Protein 2FJ8 (pdb70)

Foldseek 3Di:
DQLDQAALAWDWDPDVFIWTDGQFFDPDRDPSAPDKADDPPDRRRIDRGDIDTGDNHHHQDFAQAAQAWDWDDDVQTKIAHADWAQDTHPNQPDKAADPVPRNTIGRGDIDGGHHHHHPD

InterPro domains:
  IPR000877 Proteinase inhibitor I12, Bowman-Birk [PF00228] (9-32)
  IPR000877 Proteinase inhibitor I12, Bowman-Birk [PF00228] (67-90)
  IPR000877 Proteinase inhibitor I12, Bowman-Birk [PF00228] (94-115)
  IPR000877 Proteinase inhibitor I12, Bowman-Birk [PS00281] (83-97)
  IPR000877 Proteinase inhibitor I12, Bowman-Birk [SM00269] (9-62)
  IPR000877 Proteinase inhibitor I12, Bowman-Birk [SM00269] (67-121)
  IPR000877 Proteinase inhibitor I12, Bowman-Birk [cd00023] (9-62)
  IPR000877 Proteinase inhibitor I12, Bowman-Birk [cd00023] (67-121)
  IPR035995 Bowman-Birk type proteinase inhibitor [G3DSA:2.10.69.10] (1-62)
  IPR035995 Bowman-Birk type proteinase inhibitor [G3DSA:2.10.69.10] (63-124)
  IPR035995 Bowman-Birk type proteinase inhibitor [SSF57247] (6-65)
  IPR035995 Bowman-Birk type proteinase inhibitor [SSF57247] (63-123)

Organism: Hordeum vulgare (NCBI:txid4513)

CATH classification: 2.10.69.10 (+1 more: 2.10.69.10)

Sequence (120 aa):
KRPWKCCDEAVCTRSIPPICTCMDEVFECPKTCKSCGPSMGDPSRRICQDQYVGDPGPICRPWECCDKAICTRSNPPTCRCVDEVKKCAPTCKTCLPSRSRPSRRVCIDSYFGPVPPRCT

Nearest PDB structures (foldseek):
  2fj8-assembly1_A  TM=1.008E+00  e=1.662E-23  Hordeum vulgare
  1tx6-assembly2_J  TM=9.399E-01  e=2.376E-17  Hordeum vulgare
  1tx6-assembly1_I  TM=9.116E-01  e=3.080E-16  Hordeum vulgare
  1mvz-assembly1_A  TM=6.602E-01  e=1.280E-03  Medicago scutellata
  6lh6-assembly1_A  TM=7.259E-01  e=8.623E-03  Cicer arietinum

Structure (mmCIF, N/CA/C/O backbone):
data_2FJ8
#
_entry.id   2FJ8
#
_cell.length_a   62.342
_cell.length_b   62.342
_cell.length_c   95.257
_cell.angle_alpha   90.00
_cell.angle_beta   90.00
_cell.angle_gamma   90.00
#
_symmetry.space_group_name_H-M   'P 41 21 2'
#
loop_
_entity.id
_entity.type
_entity.pdbx_description
1 polymer 'Bowman-Birk type trypsin inhibitor'
2 water water
#
loop_
_atom_site.group_PDB
_atom_site.id
_atom_site.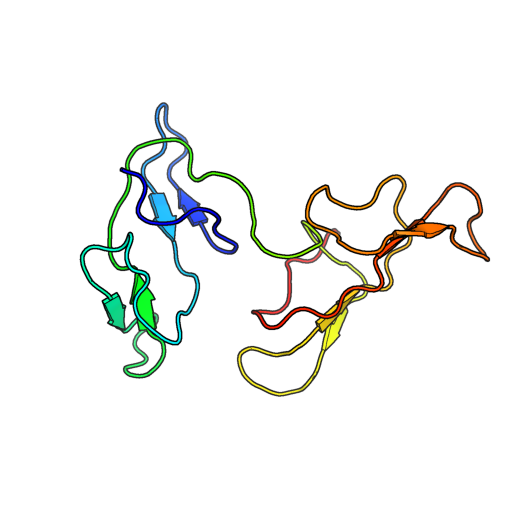type_symbol
_atom_site.label_atom_id
_atom_site.label_alt_id
_atom_site.label_comp_id
_atom_site.label_asym_id
_atom_site.label_entity_id
_atom_site.label_seq_id
_atom_site.pdbx_PDB_ins_code
_atom_site.Cartn_x
_atom_site.Cartn_y
_atom_site.Cartn_z
_atom_site.occupancy
_atom_si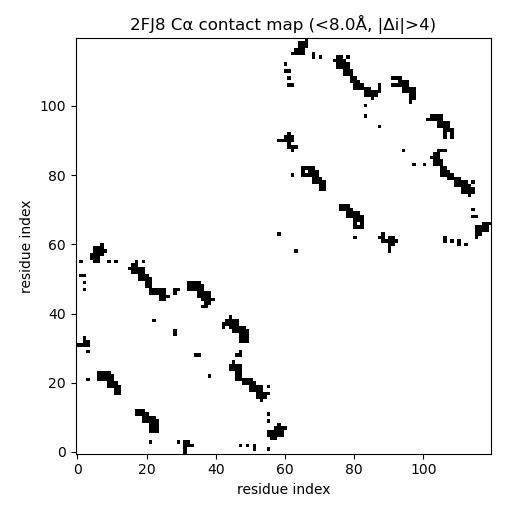te.B_iso_or_equiv
_atom_site.auth_seq_id
_atom_site.auth_comp_id
_atom_site.auth_asym_id
_atom_site.auth_atom_id
_atom_site.pdbx_PDB_model_num
ATOM 1 N N . LYS A 1 4 ? 3.592 -16.299 61.837 1.00 28.00 4 LYS A N 1
ATOM 2 C CA . LYS A 1 4 ? 4.019 -16.612 60.443 1.00 26.84 4 LYS A CA 1
ATOM 3 C C . LYS A 1 4 ? 5.367 -15.936 60.161 1.00 25.00 4 LYS A C 1
ATOM 4 O O . LYS A 1 4 ? 6.183 -15.791 61.079 1.00 25.97 4 LYS A O 1
ATOM 10 N N . ARG A 1 5 ? 5.606 -15.516 58.916 1.00 22.13 5 ARG A N 1
ATOM 11 C CA . ARG A 1 5 ? 6.859 -14.826 58.595 1.00 19.52 5 ARG A CA 1
ATOM 12 C C . ARG A 1 5 ? 6.863 -13.451 59.264 1.00 18.71 5 ARG A C 1
ATOM 13 O O . ARG A 1 5 ? 5.850 -12.764 59.263 1.00 19.52 5 ARG A O 1
ATOM 21 N N . PRO A 1 6 ? 7.988 -13.065 59.884 1.00 17.82 6 PRO A N 1
ATOM 22 C CA . PRO A 1 6 ? 7.998 -11.824 60.663 1.00 17.68 6 PRO A CA 1
ATOM 23 C C . PRO A 1 6 ? 8.007 -10.536 59.859 1.00 17.16 6 PRO A C 1
ATOM 24 O O . PRO A 1 6 ? 7.913 -9.470 60.452 1.00 18.13 6 PRO A O 1
ATOM 28 N N . TRP A 1 7 ? 8.128 -10.653 58.540 1.00 16.71 7 TRP A N 1
ATOM 29 C CA . TRP A 1 7 ? 8.112 -9.517 57.619 1.00 17.03 7 TRP A CA 1
ATOM 30 C C . TRP A 1 7 ? 7.349 -9.934 56.373 1.00 17.10 7 TRP A C 1
ATOM 31 O O . TRP A 1 7 ? 7.269 -11.117 56.042 1.00 17.93 7 TRP A O 1
ATOM 42 N N . LYS A 1 8 ? 6.799 -8.947 55.668 1.00 17.82 8 LYS A N 1
ATOM 43 C CA . LYS A 1 8 ? 6.147 -9.190 54.376 1.00 18.56 8 LYS A CA 1
ATOM 44 C C . LYS A 1 8 ? 7.145 -9.079 53.231 1.00 17.68 8 LYS A C 1
ATOM 45 O O . LYS A 1 8 ? 6.972 -9.683 52.182 1.00 18.90 8 LYS A O 1
ATOM 51 N N . CYS A 1 9 ? 8.193 -8.291 53.442 1.00 17.35 9 CYS A N 1
ATOM 52 C CA . CYS A 1 9 ? 9.236 -8.092 52.445 1.00 16.89 9 CYS A CA 1
ATOM 53 C C . CYS A 1 9 ? 10.508 -7.749 53.194 1.00 16.19 9 CYS A C 1
ATOM 54 O O . CYS A 1 9 ? 10.447 -7.326 54.345 1.00 16.69 9 CYS A O 1
ATOM 57 N N . CYS A 1 10 ? 11.652 -7.970 52.559 1.00 15.76 10 CYS A N 1
ATOM 58 C CA . CYS A 1 10 ? 12.942 -7.709 53.196 1.00 15.11 10 CYS A CA 1
ATOM 59 C C . CY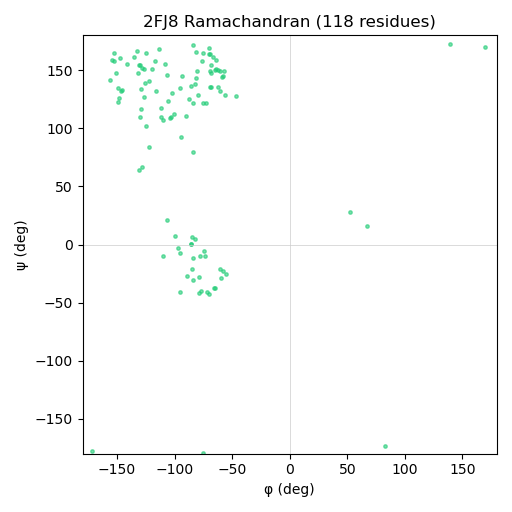S A 1 10 ? 13.957 -7.306 52.149 1.00 15.02 10 CYS A C 1
ATOM 60 O O . CYS A 1 10 ? 14.203 -8.044 51.185 1.00 15.92 10 CYS A O 1
ATOM 63 N N . ASP A 1 11 ? 14.536 -6.118 52.329 1.00 14.79 11 ASP A N 1
ATOM 64 C CA . ASP A 1 11 ? 15.564 -5.608 51.438 1.00 15.19 11 ASP A CA 1
ATOM 65 C C . ASP A 1 11 ? 16.938 -6.203 51.673 1.00 14.91 11 ASP A C 1
ATOM 66 O O . ASP A 1 11 ? 17.759 -6.242 50.750 1.00 16.4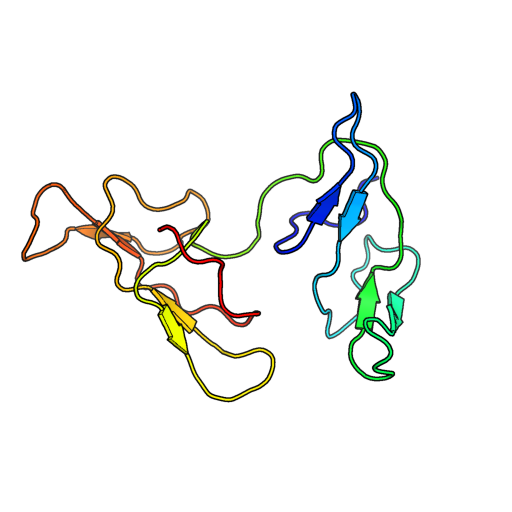3 11 ASP A O 1
ATOM 71 N N . GLU A 1 12 ? 17.202 -6.628 52.912 1.00 14.69 12 GLU A N 1
ATOM 72 C CA . GLU A 1 12 ? 18.523 -7.094 53.332 1.00 15.75 12 GLU A CA 1
ATOM 73 C C . GLU A 1 12 ? 18.367 -8.441 54.048 1.00 14.64 12 GLU A C 1
ATOM 74 O O . GLU A 1 12 ? 18.656 -8.577 55.243 1.00 15.53 12 GLU A O 1
ATOM 80 N N . ALA A 1 13 ? 17.907 -9.452 53.322 1.00 15.22 13 ALA A N 1
ATOM 81 C CA . ALA A 1 13 ? 17.730 -10.796 53.892 1.00 15.47 13 ALA A CA 1
ATOM 82 C C . ALA A 1 13 ? 19.055 -11.531 53.847 1.00 15.74 13 ALA A C 1
ATOM 83 O O . ALA A 1 13 ? 19.612 -11.694 52.768 1.00 18.29 13 ALA A O 1
ATOM 85 N N . VAL A 1 14 ? 19.564 -11.973 55.001 1.00 14.50 14 VAL A N 1
ATOM 86 C CA . VAL A 1 14 ? 20.763 -12.783 55.055 1.00 14.87 14 VAL A CA 1
ATOM 87 C C . VAL A 1 14 ? 20.294 -14.206 55.306 1.00 14.36 14 VAL A C 1
ATOM 88 O O . VAL A 1 14 ? 19.792 -14.516 56.384 1.00 14.92 14 VAL A O 1
ATOM 92 N N . CYS A 1 15 ? 20.433 -15.048 54.287 1.00 14.80 15 CYS A N 1
ATOM 93 C CA . CYS A 1 15 ? 19.873 -16.397 54.302 1.00 16.34 15 CYS A CA 1
ATOM 94 C C . CYS A 1 15 ? 20.924 -17.438 53.989 1.00 16.07 15 CYS A C 1
ATOM 95 O O . CYS A 1 15 ? 21.876 -17.182 53.242 1.00 17.40 15 CYS A O 1
ATOM 98 N N . THR A 1 16 ? 20.724 -18.633 54.526 1.00 15.73 16 THR A N 1
ATOM 99 C CA . THR A 1 16 ? 21.524 -19.780 54.150 1.00 16.16 16 THR A CA 1
ATOM 100 C C . THR A 1 16 ? 21.025 -20.371 52.831 1.00 16.72 16 THR A C 1
ATOM 101 O O . THR A 1 16 ? 19.838 -20.292 52.498 1.00 17.32 16 THR A O 1
ATOM 105 N N . ARG A 1 17 ? 21.967 -20.953 52.086 1.00 16.83 17 ARG A N 1
ATOM 106 C CA . ARG A 1 17 ? 21.684 -21.702 50.855 1.00 19.23 17 ARG A CA 1
ATOM 107 C C . ARG A 1 17 ? 21.303 -23.117 51.246 1.00 18.48 17 ARG A C 1
ATOM 108 O O . ARG A 1 17 ? 22.112 -24.058 51.211 1.00 20.35 17 ARG A O 1
ATOM 116 N N . SER A 1 18 ? 20.064 -23.261 51.664 1.00 18.71 18 SER A N 1
ATOM 117 C CA . SER A 1 18 ? 19.552 -24.522 52.137 1.00 17.96 18 SER A CA 1
ATOM 118 C C . SER A 1 18 ? 18.099 -24.569 51.760 1.00 17.57 18 SER A C 1
ATOM 119 O O . SER A 1 18 ? 17.491 -23.529 5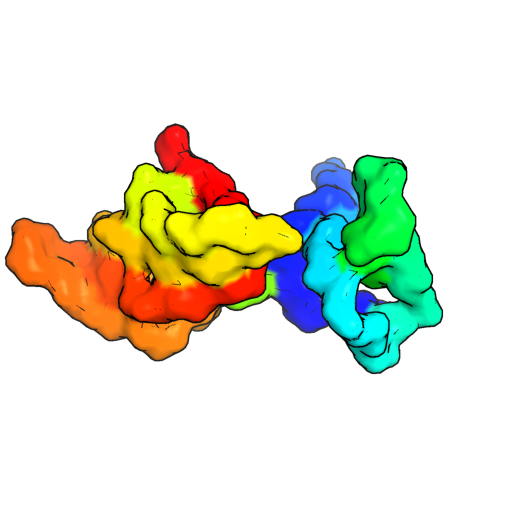1.486 1.00 17.39 18 SER A O 1
ATOM 122 N N . ILE A 1 19 ? 17.559 -25.783 51.734 1.00 17.86 19 ILE A N 1
ATOM 123 C CA . ILE A 1 19 ? 16.148 -25.989 51.537 1.00 18.10 19 ILE A CA 1
ATOM 124 C C . ILE A 1 19 ? 15.573 -26.490 52.859 1.00 17.62 19 ILE A C 1
ATOM 125 O O . ILE A 1 19 ? 15.852 -27.616 53.264 1.00 17.60 19 ILE A O 1
ATOM 130 N N . PRO A 1 20 ? 14.814 -25.646 53.572 1.00 16.89 20 PRO A N 1
ATOM 131 C CA . PRO A 1 20 ? 14.498 -24.248 53.301 1.00 16.72 20 PRO A CA 1
ATOM 132 C C . PRO A 1 20 ? 15.632 -23.343 53.770 1.00 15.90 20 PRO A C 1
ATOM 133 O O . PRO A 1 20 ? 16.502 -23.771 54.531 1.00 15.62 20 PRO A O 1
ATOM 137 N N . PRO A 1 21 ? 15.636 -22.074 53.337 1.00 15.35 21 PRO A N 1
ATOM 138 C CA . PRO A 1 21 ? 16.628 -21.120 53.853 1.00 14.85 21 PRO A CA 1
ATOM 139 C C . PRO A 1 21 ? 16.362 -20.779 55.310 1.00 14.06 21 PRO A C 1
ATOM 140 O O . PRO A 1 21 ? 15.216 -20.740 55.742 1.00 15.22 21 PRO A O 1
ATOM 144 N N . ILE A 1 22 ? 17.431 -20.495 56.035 1.00 14.00 22 ILE A N 1
ATOM 145 C CA . ILE A 1 22 ? 17.356 -19.944 57.380 1.00 13.70 22 ILE A CA 1
ATOM 146 C C . ILE A 1 22 ? 17.762 -18.475 57.229 1.00 13.40 22 ILE A C 1
ATOM 147 O O . ILE A 1 22 ? 18.853 -18.183 56.726 1.00 14.34 22 ILE A O 1
ATOM 152 N N . CYS A 1 23 ? 16.886 -17.568 57.661 1.00 13.61 23 CYS A N 1
ATOM 153 C CA . CYS A 1 23 ? 16.990 -16.163 57.311 1.00 13.79 23 CYS A CA 1
ATOM 154 C C . CYS A 1 23 ? 16.869 -15.216 58.476 1.00 13.52 23 CYS A C 1
ATOM 155 O O . CYS A 1 23 ? 16.110 -15.435 59.422 1.00 14.77 23 CYS A O 1
ATOM 158 N N . THR A 1 24 ? 17.593 -14.105 58.347 1.00 13.98 24 THR A N 1
ATOM 159 C CA . THR A 1 24 ? 17.474 -12.926 59.197 1.00 14.51 24 THR A CA 1
ATOM 160 C C . THR A 1 24 ? 17.228 -11.743 58.271 1.00 13.55 24 THR A C 1
ATOM 161 O O . THR A 1 24 ? 17.845 -11.637 57.208 1.00 14.86 24 THR A O 1
ATOM 165 N N . CYS A 1 25 ? 16.332 -10.849 58.667 1.00 13.59 25 CYS A N 1
ATOM 166 C CA . CYS A 1 25 ? 16.103 -9.619 57.919 1.00 13.48 25 CYS A CA 1
ATOM 167 C C . CYS A 1 25 ? 16.838 -8.489 58.622 1.00 13.21 25 CYS A C 1
ATOM 168 O O . CYS A 1 25 ? 16.490 -8.113 59.746 1.00 13.88 25 CYS A O 1
ATOM 171 N N . MET A 1 26 ? 17.881 -7.966 57.975 1.00 13.43 26 MET A N 1
ATOM 172 C CA . MET A 1 26 ? 18.697 -6.899 58.547 1.00 14.13 26 MET A CA 1
ATOM 173 C C . MET A 1 26 ? 18.122 -5.503 58.303 1.00 13.28 26 MET A C 1
ATOM 174 O O . MET A 1 26 ? 18.765 -4.504 58.644 1.00 14.37 26 MET A O 1
ATOM 179 N N . ASP A 1 27 ? 16.920 -5.403 57.731 1.00 13.71 27 ASP A N 1
ATOM 180 C CA . ASP A 1 27 ? 16.334 -4.091 57.454 1.00 14.47 27 ASP A CA 1
ATOM 181 C C . ASP A 1 27 ? 16.145 -3.297 58.737 1.00 14.05 27 ASP A C 1
ATOM 182 O O . ASP A 1 27 ? 15.585 -3.784 59.726 1.00 14.35 27 ASP A O 1
ATOM 187 N N . GLU A 1 28 ? 16.576 -2.047 58.701 1.00 14.71 28 GLU A N 1
ATOM 188 C CA . GLU A 1 28 ? 16.323 -1.125 59.793 1.00 15.01 28 GLU A CA 1
ATOM 189 C C . GLU A 1 28 ? 14.838 -0.775 59.886 1.00 15.23 28 GLU A C 1
ATOM 190 O O . GLU A 1 28 ? 14.197 -0.507 58.869 1.00 16.78 28 GLU A O 1
ATOM 196 N N . VAL A 1 29 ? 14.303 -0.776 61.103 1.00 15.02 29 VAL A N 1
ATOM 197 C CA . VAL A 1 29 ? 12.917 -0.426 61.366 1.00 16.05 29 VAL A CA 1
ATOM 198 C C . VAL A 1 29 ? 12.841 0.775 62.305 1.00 15.87 29 VAL A C 1
ATOM 199 O O . VAL A 1 29 ? 13.719 0.977 63.148 1.00 16.54 29 VAL A O 1
ATOM 203 N N . PHE A 1 30 ? 11.768 1.553 62.167 1.00 16.32 30 PHE A N 1
ATOM 204 C CA . PHE A 1 30 ? 11.575 2.784 62.960 1.00 16.89 30 PHE A CA 1
ATOM 205 C C . PHE A 1 30 ? 10.455 2.647 63.981 1.00 18.61 30 PHE A C 1
ATOM 206 O O . PHE A 1 30 ? 10.267 3.482 64.860 1.00 20.34 30 PHE A O 1
ATOM 214 N N . GLU A 1 31 ? 9.720 1.558 63.843 1.00 19.75 31 GLU A N 1
ATOM 215 C CA . GLU A 1 31 ? 8.784 1.062 64.843 1.00 21.20 31 GLU A CA 1
ATOM 216 C C . GLU A 1 31 ? 8.760 -0.444 64.641 1.00 21.46 31 GLU A C 1
ATOM 217 O O . GLU A 1 31 ? 8.929 -0.930 63.517 1.00 22.13 31 GLU A O 1
ATOM 223 N N . CYS A 1 32 ? 8.559 -1.196 65.711 1.00 21.64 32 CYS A N 1
ATOM 224 C CA . CYS A 1 32 ? 8.642 -2.640 65.560 1.00 21.98 32 CYS A CA 1
ATOM 225 C C . CYS A 1 32 ? 7.391 -3.135 64.861 1.00 22.30 32 CYS A C 1
ATOM 226 O O . CYS A 1 32 ? 6.283 -2.874 65.318 1.00 22.66 32 CYS A O 1
ATOM 229 N N . PRO A 1 33 ? 7.557 -3.801 63.712 1.00 22.18 33 PRO A N 1
ATOM 230 C CA . PRO A 1 33 ? 6.403 -4.296 62.977 1.00 22.89 33 PRO A CA 1
ATOM 231 C C . PRO A 1 33 ? 5.552 -5.251 63.815 1.00 23.11 33 PRO A C 1
ATOM 232 O O . PRO A 1 33 ? 6.072 -6.016 64.640 1.00 22.19 33 PRO A O 1
ATOM 236 N N . LYS A 1 34 ? 4.242 -5.203 63.607 1.00 23.94 34 LYS A N 1
ATOM 237 C CA . LYS A 1 34 ? 3.320 -6.060 64.348 1.00 25.00 34 LYS A CA 1
ATOM 238 C C . LYS A 1 34 ? 3.578 -7.560 64.161 1.00 24.00 34 LYS A C 1
ATOM 239 O O . LYS A 1 34 ? 3.302 -8.361 65.049 1.00 24.93 34 LYS A O 1
ATOM 245 N N . THR A 1 35 ? 4.120 -7.915 63.004 1.00 22.66 35 THR A N 1
ATOM 246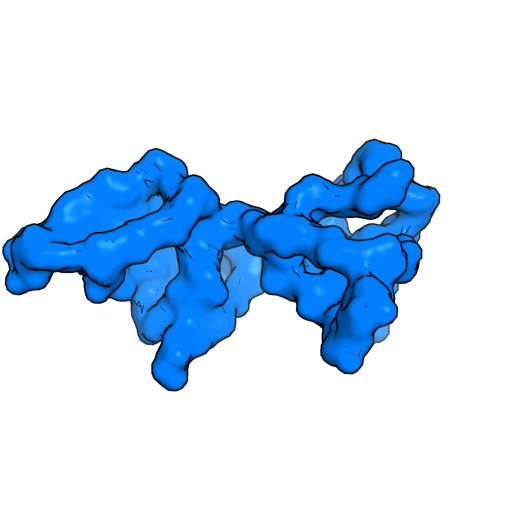 C CA . THR A 1 35 ? 4.444 -9.298 62.664 1.00 21.59 35 THR A CA 1
ATOM 247 C C . THR A 1 35 ? 5.746 -9.818 63.316 1.00 19.98 35 THR A C 1
ATOM 248 O O . THR A 1 35 ? 6.044 -11.010 63.254 1.00 19.54 35 THR A O 1
ATOM 252 N N . CYS A 1 36 ? 6.521 -8.922 63.924 1.00 19.17 36 CYS A N 1
ATOM 253 C CA . CYS A 1 36 ? 7.821 -9.252 64.496 1.00 19.01 36 CYS A CA 1
ATOM 254 C C . CYS A 1 36 ? 7.709 -9.545 65.987 1.00 19.54 36 CYS A C 1
ATOM 255 O O . CYS A 1 36 ? 7.077 -8.785 66.719 1.00 20.88 36 CYS A O 1
ATOM 258 N N . LYS A 1 37 ? 8.348 -10.618 66.445 1.00 19.22 37 LYS A N 1
ATOM 259 C CA . LYS A 1 37 ? 8.304 -10.961 67.863 1.00 19.87 37 LYS A CA 1
ATOM 260 C C . LYS A 1 37 ? 9.118 -10.014 68.720 1.00 19.16 37 LYS A C 1
ATOM 261 O O . LYS A 1 37 ? 8.675 -9.622 69.805 1.00 20.79 37 LYS A O 1
ATOM 267 N N . SER A 1 38 ? 10.298 -9.620 68.248 1.00 18.36 38 SER A N 1
ATOM 268 C CA . SER A 1 38 ? 11.062 -8.635 68.987 1.00 18.46 38 SER A CA 1
ATOM 269 C C . SER A 1 38 ? 12.029 -7.895 68.106 1.00 16.89 38 SER A C 1
ATOM 270 O O . SER A 1 38 ? 12.654 -8.461 67.200 1.00 16.55 38 SER A O 1
ATOM 273 N N . CYS A 1 39 ? 12.144 -6.602 68.382 1.00 17.17 39 CYS A N 1
ATOM 274 C CA . CYS A 1 39 ? 13.109 -5.751 67.707 1.00 16.82 39 CYS A CA 1
ATOM 275 C C . CYS A 1 39 ? 14.221 -5.378 68.669 1.00 16.86 39 CYS A C 1
ATOM 276 O O . CYS A 1 39 ? 14.033 -5.361 69.890 1.00 19.31 39 CYS A O 1
ATOM 279 N N . GLY A 1 40 ? 15.379 -5.053 68.122 1.00 16.39 40 GLY A N 1
ATOM 280 C CA . GLY A 1 40 ? 16.514 -4.684 68.935 1.00 16.40 40 GLY A CA 1
ATOM 281 C C . GLY A 1 40 ? 17.626 -4.178 68.059 1.00 15.24 40 GLY A C 1
ATOM 282 O O . GLY A 1 40 ? 17.464 -4.083 66.836 1.00 15.69 40 GLY A O 1
ATOM 283 N N . PRO A 1 41 ? 18.771 -3.841 68.664 1.00 16.03 41 PRO A N 1
ATOM 284 C CA . PRO A 1 41 ? 19.883 -3.228 67.923 1.00 16.79 41 PRO A CA 1
ATOM 285 C C . PRO A 1 41 ? 20.583 -4.169 66.946 1.00 16.46 41 PRO A C 1
ATOM 286 O O . PRO A 1 41 ? 20.339 -5.384 66.953 1.00 17.73 41 PRO A O 1
ATOM 290 N N . SER A 1 42 ? 21.435 -3.584 66.104 1.00 16.73 42 SER A N 1
ATOM 291 C CA . SER A 1 42 ? 22.110 -4.301 65.045 1.00 16.54 42 SER A CA 1
ATOM 292 C C . SER A 1 42 ? 23.408 -3.575 64.706 1.00 17.33 42 SER A C 1
ATOM 293 O O . SER A 1 42 ? 23.549 -2.369 64.962 1.00 18.48 42 SER A O 1
ATOM 296 N N . MET A 1 43 ? 24.339 -4.310 64.100 1.00 18.52 43 MET A N 1
ATOM 297 C CA . MET A 1 43 ? 25.635 -3.761 63.668 1.00 21.59 43 MET A CA 1
ATOM 298 C C . MET A 1 43 ? 26.389 -3.030 64.779 1.00 21.00 43 MET A C 1
ATOM 299 O O . MET A 1 43 ? 27.165 -2.105 64.500 1.00 22.95 43 MET A O 1
ATOM 304 N N . GLY A 1 44 ? 26.155 -3.439 66.029 1.00 20.94 44 GLY A N 1
ATOM 305 C CA . GLY A 1 44 ? 26.779 -2.791 67.191 1.00 21.54 44 GLY A CA 1
ATOM 306 C C . GLY A 1 44 ? 26.310 -1.364 67.431 1.00 21.41 44 GLY A C 1
ATOM 307 O O . GLY A 1 44 ? 26.940 -0.620 68.191 1.00 22.97 44 GLY A O 1
ATOM 308 N N . ASP A 1 45 ? 25.193 -0.988 66.806 1.00 21.26 45 ASP A N 1
ATOM 309 C CA . ASP A 1 45 ? 24.670 0.377 66.871 1.00 21.09 45 ASP A CA 1
ATOM 310 C C . ASP A 1 45 ? 23.378 0.336 67.661 1.00 20.97 45 ASP A C 1
ATOM 311 O O . ASP A 1 45 ? 22.384 -0.206 67.176 1.00 19.30 45 ASP A O 1
ATOM 316 N N . PRO A 1 46 ? 23.383 0.900 68.889 1.00 21.12 46 PRO A N 1
ATOM 317 C CA . PRO A 1 46 ? 22.175 0.825 69.704 1.00 21.50 46 PRO A CA 1
ATOM 318 C C . PRO A 1 46 ? 20.957 1.445 69.034 1.00 20.86 46 PRO A C 1
ATOM 319 O O . PRO A 1 46 ? 19.829 1.094 69.382 1.00 22.34 46 PRO A O 1
ATOM 323 N N . SER A 1 47 ? 21.186 2.352 68.084 1.00 19.92 47 SER A N 1
ATOM 324 C CA . SER A 1 47 ? 20.069 3.019 67.427 1.00 20.33 47 SER A CA 1
ATOM 325 C C . SER A 1 47 ? 19.628 2.403 66.111 1.00 19.18 47 SER A C 1
ATOM 326 O O . SER A 1 47 ? 18.611 2.842 65.573 1.00 20.26 47 SER A O 1
ATOM 329 N N . ARG A 1 48 ? 20.370 1.423 65.594 1.00 17.38 48 ARG A N 1
ATOM 330 C CA . ARG A 1 48 ? 19.968 0.785 64.346 1.00 16.78 48 ARG A CA 1
ATOM 331 C C . ARG A 1 48 ? 19.163 -0.449 64.694 1.00 16.30 48 ARG A C 1
ATOM 332 O O . ARG A 1 48 ? 19.713 -1.527 64.919 1.00 16.90 48 ARG A O 1
ATOM 340 N N . ARG A 1 49 ? 17.857 -0.293 64.761 1.00 15.95 49 ARG A N 1
ATOM 341 C CA . ARG A 1 49 ? 17.004 -1.369 65.224 1.00 15.36 49 ARG A CA 1
ATOM 342 C C . ARG A 1 49 ? 16.479 -2.188 64.054 1.00 14.51 49 ARG A C 1
ATOM 343 O O . ARG A 1 49 ? 16.215 -1.651 62.964 1.00 14.59 49 ARG A O 1
ATOM 351 N N . ILE A 1 50 ? 16.340 -3.494 64.292 1.00 14.02 50 ILE A N 1
ATOM 352 C CA . ILE A 1 50 ? 15.848 -4.447 63.326 1.00 13.89 50 ILE A CA 1
ATOM 353 C C . ILE A 1 50 ? 14.795 -5.340 63.975 1.00 13.64 50 ILE A C 1
ATOM 354 O O . ILE A 1 50 ? 14.679 -5.411 65.199 1.00 14.55 50 ILE A O 1
ATOM 359 N N . CYS A 1 51 ? 14.063 -6.082 63.147 1.00 13.96 51 CYS A N 1
ATOM 360 C CA . CYS A 1 51 ? 13.387 -7.274 63.627 1.00 14.25 51 CYS A CA 1
ATOM 361 C C . CYS A 1 51 ? 14.445 -8.340 63.873 1.00 13.41 51 CYS A C 1
ATOM 362 O O . CYS A 1 51 ? 15.192 -8.693 62.952 1.00 14.60 51 CYS A O 1
ATOM 365 N N . GLN A 1 52 ? 14.526 -8.840 65.108 1.00 13.12 52 GLN A N 1
ATOM 366 C CA . GLN A 1 52 ? 15.572 -9.796 65.462 1.00 14.28 52 GLN A CA 1
ATOM 367 C C . GLN A 1 52 ? 15.247 -11.235 65.107 1.00 14.41 52 GLN A C 1
ATOM 368 O O . GLN A 1 52 ? 16.126 -12.087 65.163 1.00 16.09 52 GLN A O 1
ATOM 374 N N . ASP A 1 53 ? 14.003 -11.513 64.740 1.00 14.27 53 ASP A N 1
ATOM 375 C CA . ASP A 1 53 ? 13.542 -12.887 64.587 1.00 15.06 53 ASP A CA 1
ATOM 376 C C . ASP A 1 53 ? 14.299 -13.631 63.492 1.00 14.57 53 ASP A C 1
ATOM 377 O O . ASP A 1 53 ? 14.463 -13.133 62.386 1.00 16.48 53 ASP A O 1
ATOM 382 N N . GLN A 1 54 ? 14.700 -14.860 63.776 1.00 14.46 54 GLN A N 1
ATOM 383 C CA . GLN A 1 54 ? 15.149 -15.771 62.735 1.00 14.35 54 GLN A CA 1
ATOM 384 C C . GLN A 1 54 ? 13.933 -16.472 62.147 1.00 14.28 54 GLN A C 1
ATOM 385 O O . GLN A 1 54 ? 13.053 -16.924 62.892 1.00 15.87 54 GLN A O 1
ATOM 391 N N . TYR A 1 55 ? 13.900 -16.582 60.824 1.00 14.00 55 TYR A N 1
ATOM 392 C CA . TYR A 1 55 ? 12.805 -17.225 60.122 1.00 14.26 55 TYR A CA 1
ATOM 393 C C . TYR A 1 55 ? 13.345 -18.373 59.289 1.00 14.57 55 TYR A C 1
ATOM 394 O O . TYR A 1 55 ? 14.399 -18.252 58.678 1.00 16.48 55 TYR A O 1
ATOM 403 N N . VAL A 1 56 ? 12.609 -19.482 59.250 1.00 13.86 56 VAL A N 1
ATOM 404 C CA . VAL A 1 56 ? 12.983 -20.611 58.408 1.00 14.35 56 VAL A CA 1
ATOM 405 C C . VAL A 1 56 ? 11.939 -20.711 57.309 1.00 14.49 56 VAL A C 1
ATOM 406 O O . VAL A 1 56 ? 10.759 -20.940 57.583 1.00 15.55 56 VAL A O 1
ATOM 410 N N . GLY A 1 57 ? 12.383 -20.531 56.069 1.00 14.69 57 GLY A N 1
ATOM 411 C CA . GLY A 1 57 ? 11.485 -20.498 54.919 1.00 15.72 57 GLY A CA 1
ATOM 412 C C . GLY A 1 57 ? 11.907 -19.410 53.953 1.00 15.91 57 GLY A C 1
ATOM 413 O O . GLY A 1 57 ? 12.806 -18.609 54.224 1.00 17.52 57 GLY A O 1
ATOM 414 N N . ASP A 1 58 ? 11.264 -19.384 52.795 1.00 17.22 58 ASP A N 1
ATOM 415 C CA . ASP A 1 58 ? 11.534 -18.365 51.789 1.00 17.89 58 ASP A CA 1
ATOM 416 C C . ASP A 1 58 ? 11.350 -16.961 52.371 1.00 16.92 58 ASP A C 1
ATOM 417 O O . ASP A 1 58 ? 10.323 -16.684 52.968 1.00 17.17 58 ASP A O 1
ATOM 422 N N . PRO A 1 59 ? 12.354 -16.075 52.200 1.00 17.17 59 PRO A N 1
ATOM 423 C CA . PRO A 1 59 ? 12.264 -14.761 52.835 1.00 17.21 59 PRO A CA 1
ATOM 424 C C . PRO A 1 59 ? 11.270 -13.796 52.191 1.00 17.33 59 PRO A C 1
ATOM 425 O O . PRO A 1 59 ? 10.980 -12.756 52.764 1.00 18.09 59 PRO A O 1
ATOM 429 N N . GLY A 1 60 ? 10.746 -14.139 51.025 1.00 17.26 60 GLY A N 1
ATOM 430 C CA . GLY A 1 60 ? 9.819 -13.257 50.340 1.00 17.18 60 GLY A CA 1
ATOM 431 C C . GLY A 1 60 ? 10.515 -12.179 49.530 1.00 16.36 60 GLY A C 1
ATOM 432 O O . GLY A 1 60 ? 11.738 -12.180 49.361 1.00 16.46 60 GLY A O 1
ATOM 433 N N . PRO A 1 61 ? 9.733 -11.255 48.992 1.00 16.45 61 PRO A N 1
ATOM 434 C CA . PRO A 1 61 ? 10.254 -10.275 48.053 1.00 16.20 61 PRO A CA 1
ATOM 435 C C . PRO A 1 61 ? 11.058 -9.187 48.747 1.00 15.71 61 PRO A C 1
ATOM 436 O O . PRO A 1 61 ? 10.967 -8.991 49.966 1.00 15.71 61 PRO A O 1
ATOM 440 N N . ILE A 1 62 ? 11.818 -8.441 47.946 1.00 15.83 62 ILE A N 1
ATOM 441 C CA . ILE A 1 62 ? 12.383 -7.190 48.404 1.00 16.31 62 ILE A CA 1
ATOM 442 C C . ILE A 1 62 ? 11.272 -6.162 48.595 1.00 15.73 62 ILE A C 1
ATOM 443 O O . ILE A 1 62 ? 10.156 -6.344 48.111 1.00 16.43 62 ILE A O 1
ATOM 448 N N . CYS A 1 63 ? 11.583 -5.086 49.319 1.00 15.88 63 CYS A N 1
ATOM 449 C CA . CYS A 1 63 ? 10.649 -3.974 49.514 1.00 16.64 63 CYS A CA 1
ATOM 450 C C . CYS A 1 63 ? 10.887 -2.837 48.500 1.00 15.68 63 CYS A C 1
ATOM 451 O O . CYS A 1 63 ? 9.936 -2.233 47.989 1.00 16.43 63 CYS A O 1
ATOM 454 N N . ARG A 1 64 ? 12.161 -2.548 48.247 1.00 14.97 64 ARG A N 1
ATOM 455 C CA . ARG A 1 64 ? 12.595 -1.434 47.401 1.00 14.45 64 ARG A CA 1
ATOM 456 C C . ARG A 1 64 ? 12.141 -1.611 45.951 1.00 14.67 64 ARG A C 1
ATOM 457 O O . ARG A 1 64 ? 11.834 -2.720 45.536 1.00 15.16 64 ARG A O 1
ATOM 465 N N . PRO A 1 65 ? 12.079 -0.498 45.183 1.00 14.08 65 PRO A N 1
ATOM 466 C CA . PRO A 1 65 ? 11.523 -0.569 43.817 1.00 14.69 65 PRO A CA 1
ATOM 467 C C . PRO A 1 65 ? 12.456 -1.047 42.712 1.00 14.42 65 PRO A C 1
ATOM 468 O O . PRO A 1 65 ? 12.055 -1.043 41.539 1.00 15.71 65 PRO A O 1
ATOM 472 N N . TRP A 1 66 ? 13.671 -1.461 43.062 1.00 14.43 66 TRP A N 1
ATOM 473 C CA . TRP A 1 66 ? 14.651 -1.941 42.093 1.00 15.66 66 TRP A CA 1
ATOM 474 C C . TRP A 1 66 ? 15.508 -2.979 42.785 1.00 15.38 66 TRP A C 1
ATOM 475 O O . TRP A 1 66 ? 15.952 -2.761 43.909 1.00 15.55 66 TRP A O 1
ATOM 486 N N . GLU A 1 67 ? 15.759 -4.102 42.126 1.00 16.73 67 GLU A N 1
ATOM 487 C CA . GLU A 1 67 ? 16.607 -5.116 42.735 1.00 17.46 67 GLU A CA 1
ATOM 488 C C . GLU A 1 67 ? 18.032 -4.612 42.927 1.00 17.21 67 GLU A C 1
ATOM 489 O O . GLU A 1 67 ? 18.677 -4.904 43.935 1.00 18.36 67 GLU A O 1
ATOM 495 N N . CYS A 1 68 ? 18.504 -3.826 41.959 1.00 16.83 68 CYS A N 1
ATOM 496 C CA . CYS A 1 68 ? 19.844 -3.277 41.997 1.00 16.74 68 CYS A CA 1
ATOM 497 C C . CYS A 1 68 ? 19.775 -1.976 41.195 1.00 16.35 68 CYS A C 1
ATOM 498 O O . CYS A 1 68 ? 18.806 -1.743 40.461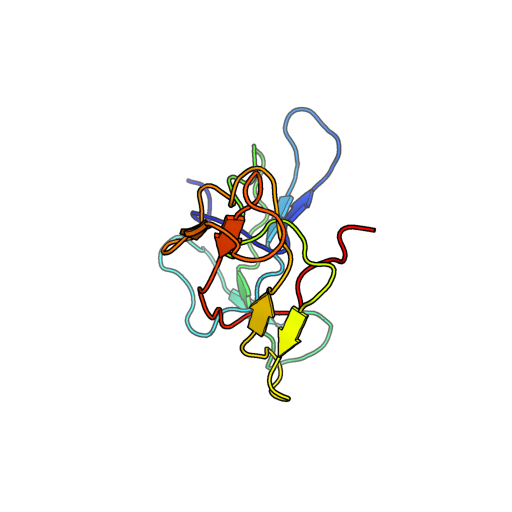 1.00 16.60 68 CYS A O 1
ATOM 501 N N . CYS A 1 69 ? 20.794 -1.137 41.353 1.00 16.18 69 CYS A N 1
ATOM 502 C CA . CYS A 1 69 ? 20.888 0.094 40.582 1.00 16.59 69 CYS A CA 1
ATOM 503 C C . CYS A 1 69 ? 22.314 0.464 40.320 1.00 15.91 69 CYS A C 1
ATOM 504 O O . CYS A 1 69 ? 23.125 0.583 41.247 1.00 17.04 69 CYS A O 1
ATOM 507 N N . ASP A 1 70 ? 22.635 0.669 39.047 1.00 16.38 70 ASP A N 1
ATOM 508 C CA . ASP A 1 70 ? 23.948 1.180 38.683 1.00 16.48 70 ASP A CA 1
ATOM 509 C C . ASP A 1 70 ? 24.035 2.699 38.751 1.00 16.33 70 ASP A C 1
ATOM 510 O O . ASP A 1 70 ? 25.130 3.230 38.837 1.00 18.18 70 ASP A O 1
ATOM 515 N N . LYS A 1 71 ? 22.892 3.390 38.700 1.00 15.20 71 LYS A N 1
ATOM 516 C CA . LYS A 1 71 ? 22.852 4.848 38.715 1.00 15.26 71 LYS A CA 1
ATOM 517 C C . LYS A 1 71 ? 21.893 5.337 39.805 1.00 14.58 71 LYS A C 1
ATOM 518 O O . LYS A 1 71 ? 20.840 5.905 39.526 1.00 15.93 71 LYS A O 1
ATOM 524 N N . ALA A 1 72 ? 22.255 5.097 41.058 1.00 14.43 72 ALA A N 1
ATOM 525 C CA . ALA A 1 72 ? 21.496 5.595 42.196 1.00 14.28 72 ALA A CA 1
ATOM 526 C C . ALA A 1 72 ? 21.867 7.048 42.479 1.00 14.17 72 ALA A C 1
ATOM 527 O O . ALA A 1 72 ? 23.039 7.460 42.336 1.00 14.87 72 ALA A O 1
ATOM 529 N N . ILE A 1 73 ? 20.864 7.822 42.882 1.00 13.51 73 ILE A N 1
ATOM 530 C CA . ILE A 1 73 ? 21.054 9.210 43.306 1.00 14.10 73 ILE A CA 1
ATOM 531 C C . ILE A 1 73 ? 20.351 9.326 44.651 1.00 13.66 73 ILE A C 1
ATOM 532 O O . ILE A 1 73 ? 19.136 9.144 44.731 1.00 14.14 73 ILE A O 1
ATOM 537 N N . CYS A 1 74 ? 21.120 9.615 45.696 1.00 14.38 74 CYS A N 1
ATOM 538 C CA . CYS A 1 74 ? 20.633 9.517 47.056 1.00 15.01 74 CYS A CA 1
ATOM 539 C C . CYS A 1 74 ? 20.927 10.771 47.850 1.00 14.53 74 CYS A C 1
ATOM 540 O O . CYS A 1 74 ? 21.902 11.477 47.582 1.00 15.57 74 CYS A O 1
ATOM 543 N N . THR A 1 75 ? 20.114 11.002 48.874 1.00 14.59 75 THR A N 1
ATOM 544 C CA . THR A 1 75 ? 20.404 12.026 49.876 1.00 14.76 75 THR A CA 1
ATOM 545 C C . THR A 1 75 ? 21.500 11.523 50.816 1.00 14.84 75 THR A C 1
ATOM 546 O O . THR A 1 75 ? 22.007 10.406 50.665 1.00 15.69 75 THR A O 1
ATOM 550 N N . ARG A 1 76 ? 21.855 12.347 51.795 1.00 15.36 76 ARG A N 1
ATOM 551 C CA . ARG A 1 76 ? 22.981 12.062 52.680 1.00 17.11 76 ARG A CA 1
ATOM 552 C C . ARG A 1 76 ? 22.591 11.419 54.021 1.00 17.17 76 ARG A C 1
ATOM 553 O O . ARG A 1 76 ? 23.460 11.102 54.830 1.00 19.43 76 ARG A O 1
ATOM 561 N N . SER A 1 77 ? 21.307 11.248 54.280 1.00 16.63 77 SER A N 1
ATOM 562 C CA . SER A 1 77 ? 20.892 10.641 55.528 1.00 16.88 77 SER A CA 1
ATOM 563 C C . SER A 1 77 ? 21.244 9.159 55.559 1.00 16.05 77 SER A C 1
ATOM 564 O O . SER A 1 77 ? 21.522 8.545 54.523 1.00 16.27 77 SER A O 1
ATOM 567 N N . ASN A 1 78 ? 21.211 8.594 56.757 1.00 15.92 78 ASN A N 1
ATOM 568 C CA . ASN A 1 78 ? 21.442 7.176 56.959 1.00 16.62 78 ASN A CA 1
ATOM 569 C C . ASN A 1 78 ? 20.263 6.571 57.705 1.00 15.70 78 ASN A C 1
ATOM 570 O O . ASN A 1 78 ? 20.161 6.755 58.917 1.00 15.97 78 ASN A O 1
ATOM 575 N N . PRO A 1 79 ? 19.358 5.876 57.004 1.00 15.08 79 PRO A N 1
ATOM 576 C CA . PRO A 1 79 ? 19.387 5.574 55.579 1.00 15.06 79 PRO A CA 1
ATOM 577 C C . PRO A 1 79 ? 19.004 6.773 54.729 1.00 14.16 79 PRO A C 1
ATOM 578 O O . PRO A 1 79 ? 18.344 7.700 55.207 1.00 14.54 79 PRO A O 1
ATOM 582 N N . PRO A 1 80 ? 19.422 6.754 53.462 1.00 14.20 80 PRO A N 1
ATOM 583 C CA . PRO A 1 80 ? 19.096 7.824 52.532 1.00 14.02 80 PRO A CA 1
ATOM 584 C C . PRO A 1 80 ? 17.726 7.636 51.894 1.00 13.46 80 PRO A C 1
ATOM 585 O O . PRO A 1 80 ? 17.081 6.580 52.032 1.00 14.02 80 PRO A O 1
ATOM 589 N N . THR A 1 81 ? 17.296 8.669 51.177 1.00 13.32 81 THR A N 1
ATOM 590 C CA . THR A 1 81 ? 16.257 8.503 50.170 1.00 13.43 81 THR A CA 1
ATOM 591 C C . THR A 1 81 ? 16.945 8.477 48.808 1.00 13.16 81 THR A C 1
ATOM 592 O O . THR A 1 81 ? 17.777 9.348 48.517 1.00 14.00 81 THR A O 1
ATOM 596 N N . CYS A 1 82 ? 16.617 7.484 47.982 1.00 13.39 82 CYS A N 1
ATOM 597 C CA . CYS A 1 82 ? 17.273 7.283 46.695 1.00 13.45 82 CYS A CA 1
ATOM 598 C C . CYS A 1 82 ? 16.275 7.155 45.569 1.00 13.39 82 CYS A C 1
ATOM 599 O O . CYS A 1 82 ? 15.149 6.687 45.759 1.00 14.29 82 CYS A O 1
ATOM 602 N N . ARG A 1 83 ? 16.723 7.542 44.382 1.00 13.39 83 ARG A N 1
ATOM 603 C CA . ARG A 1 83 ? 16.064 7.173 43.139 1.00 13.64 83 ARG A CA 1
ATOM 604 C C . ARG A 1 83 ? 17.104 6.491 42.248 1.00 13.62 83 ARG A C 1
ATOM 605 O O . ARG A 1 83 ? 18.308 6.565 42.497 1.00 14.10 83 ARG A O 1
ATOM 613 N N . CYS A 1 84 ? 16.625 5.809 41.222 1.00 14.11 84 CYS A N 1
ATOM 614 C CA . CYS A 1 84 ? 17.487 5.083 40.308 1.00 15.76 84 CYS A CA 1
ATOM 615 C C . CYS A 1 84 ? 17.197 5.501 38.874 1.00 15.29 84 CYS A C 1
ATOM 616 O O . CYS A 1 84 ? 16.040 5.459 38.449 1.00 16.43 84 CYS A O 1
ATOM 619 N N . VAL A 1 85 ? 18.228 5.909 38.135 1.00 14.86 85 VAL A N 1
ATOM 620 C CA . VAL A 1 85 ? 18.012 6.351 36.752 1.00 16.27 85 VAL A CA 1
ATOM 621 C C . VAL A 1 85 ? 18.514 5.335 35.713 1.00 15.60 85 VAL A C 1
ATOM 622 O O . VAL A 1 85 ? 18.720 5.675 34.539 1.00 17.13 85 VAL A O 1
ATOM 626 N N . ASP A 1 86 ? 18.659 4.081 36.129 1.00 15.61 86 ASP A N 1
ATOM 627 C CA . ASP A 1 86 ? 18.909 3.006 35.176 1.00 15.69 86 ASP A CA 1
ATOM 628 C C . ASP A 1 86 ? 17.773 2.920 34.168 1.00 16.14 86 ASP A C 1
ATOM 629 O O . ASP A 1 86 ? 16.596 3.097 34.505 1.00 16.93 86 ASP A O 1
ATOM 634 N N . GLU A 1 87 ? 18.142 2.598 32.932 1.00 16.50 87 GLU A N 1
ATOM 635 C CA . GLU A 1 87 ? 17.198 2.334 31.859 1.00 17.31 87 GLU A CA 1
ATOM 636 C C . GLU A 1 87 ? 17.155 0.828 31.640 1.00 17.81 87 GLU A C 1
ATOM 637 O O . GLU A 1 87 ? 18.105 0.239 31.124 1.00 19.54 87 GLU A O 1
ATOM 643 N N . VAL A 1 88 ? 16.051 0.214 32.036 1.00 18.20 88 VAL A N 1
ATOM 644 C CA . VAL A 1 88 ? 15.966 -1.235 32.168 1.00 20.17 88 VAL A CA 1
ATOM 645 C C . VAL A 1 88 ? 14.935 -1.807 31.199 1.00 20.34 88 VAL A C 1
ATOM 646 O O . VAL A 1 88 ? 14.027 -1.110 30.751 1.00 20.19 88 VAL A O 1
ATOM 650 N N . LYS A 1 89 ? 15.056 -3.090 30.881 1.00 21.64 89 LYS A N 1
ATOM 651 C CA . LYS A 1 89 ? 14.078 -3.720 29.989 1.00 23.12 89 LYS A CA 1
ATOM 652 C C . LYS A 1 89 ? 12.694 -3.786 30.629 1.00 23.14 89 LYS A C 1
ATOM 653 O O . LYS A 1 89 ? 11.678 -3.557 29.975 1.00 24.00 89 LYS A O 1
ATOM 659 N N . LYS A 1 90 ? 12.672 -4.043 31.933 1.00 23.06 90 LYS A N 1
ATOM 660 C CA . LYS A 1 90 ? 11.437 -4.107 32.690 1.00 23.78 90 LYS A CA 1
ATOM 661 C C . LYS A 1 90 ? 11.718 -3.585 34.101 1.00 22.30 90 LYS A C 1
ATOM 662 O O . LYS A 1 90 ? 12.704 -3.996 34.712 1.00 23.55 90 LYS A O 1
ATOM 668 N N . CYS A 1 91 ? 10.876 -2.682 34.606 1.00 21.58 91 CYS A N 1
ATOM 669 C CA . CYS A 1 91 ? 10.991 -2.254 36.003 1.00 20.80 91 CYS A CA 1
ATOM 670 C C . CYS A 1 91 ? 10.615 -3.420 36.908 1.00 20.73 91 CYS A C 1
ATOM 671 O O . CYS A 1 91 ? 9.866 -4.323 36.508 1.00 21.15 91 CYS A O 1
ATOM 674 N N . ALA A 1 92 ? 11.141 -3.398 38.125 1.00 20.09 92 ALA A N 1
ATOM 675 C CA . ALA A 1 92 ? 10.828 -4.413 39.117 1.00 20.11 92 ALA A CA 1
ATOM 676 C C . ALA A 1 92 ? 9.338 -4.374 39.432 1.00 20.01 92 ALA A C 1
ATOM 677 O O . ALA A 1 92 ? 8.707 -3.322 39.356 1.00 20.28 92 ALA A O 1
ATOM 679 N N . PRO A 1 93 ? 8.761 -5.532 39.807 1.00 21.01 93 PRO A N 1
ATOM 680 C CA . PRO A 1 93 ? 7.362 -5.557 40.238 1.00 21.62 93 PRO A CA 1
ATOM 681 C C . PRO A 1 93 ? 7.045 -4.595 41.386 1.00 20.84 93 PRO A C 1
ATOM 682 O O . PRO A 1 93 ? 5.910 -4.153 41.541 1.00 21.95 93 PRO A O 1
ATOM 686 N N . THR A 1 94 ? 8.060 -4.268 42.187 1.00 19.33 94 THR A N 1
ATOM 687 C CA . THR A 1 94 ? 7.902 -3.359 43.321 1.00 18.67 94 THR A CA 1
ATOM 688 C C . THR A 1 94 ? 8.041 -1.875 42.943 1.00 18.68 94 THR A C 1
ATOM 689 O O . THR A 1 94 ? 7.928 -1.011 43.801 1.00 19.23 94 THR A O 1
ATOM 693 N N . CYS A 1 95 ? 8.274 -1.566 41.665 1.00 18.43 95 CYS A N 1
ATOM 694 C CA . CYS A 1 95 ? 8.271 -0.166 41.221 1.00 18.60 95 CYS A CA 1
ATOM 695 C C . CYS A 1 95 ? 6.828 0.312 41.041 1.00 19.48 95 CYS A C 1
ATOM 696 O O . CYS A 1 95 ? 6.024 -0.344 40.365 1.00 21.44 95 CYS A O 1
ATOM 699 N N . LYS A 1 96 ? 6.483 1.439 41.649 1.00 19.65 96 LYS A N 1
ATOM 700 C CA . LYS A 1 96 ? 5.130 1.982 41.541 1.00 21.33 96 LYS A CA 1
ATOM 701 C C . LYS A 1 96 ? 4.892 2.715 40.222 1.00 20.70 96 LYS A C 1
ATOM 702 O O . LYS A 1 96 ? 3.819 2.589 39.629 1.00 21.93 96 LYS A O 1
ATOM 708 N N . THR A 1 97 ? 5.872 3.496 39.772 1.00 19.83 97 THR A N 1
ATOM 709 C CA . THR A 1 97 ? 5.698 4.293 38.568 1.00 20.01 97 THR A CA 1
ATOM 710 C C . THR A 1 97 ? 6.879 4.069 37.634 1.00 19.35 97 THR A C 1
ATOM 711 O O . THR A 1 97 ? 8.005 4.502 37.911 1.00 18.42 97 THR A O 1
ATOM 715 N N . CYS A 1 98 ? 6.585 3.386 36.533 1.00 20.19 98 CYS A N 1
ATOM 716 C CA . CYS A 1 98 ? 7.542 3.011 35.511 1.00 20.26 98 CYS A CA 1
ATOM 717 C C . CYS A 1 98 ? 7.111 3.748 34.236 1.00 19.34 98 CYS A C 1
ATOM 718 O O . CYS A 1 98 ? 5.917 3.754 33.893 1.00 21.32 98 CYS A O 1
ATOM 721 N N . LEU A 1 99 ? 8.056 4.398 33.552 1.00 18.01 99 LEU A N 1
ATOM 722 C CA . LEU A 1 99 ? 7.768 5.111 32.304 1.00 17.67 99 LEU A CA 1
ATOM 723 C C . LEU A 1 99 ? 8.774 4.705 31.247 1.00 17.57 99 LEU A C 1
ATOM 724 O O . LEU A 1 99 ? 9.892 4.333 31.569 1.00 18.10 99 LEU A O 1
ATOM 729 N N . PRO A 1 100 ? 8.388 4.808 29.961 1.00 18.34 100 PRO A N 1
ATOM 730 C CA . PRO A 1 100 ? 9.349 4.515 28.905 1.00 18.07 100 PRO A CA 1
ATOM 731 C C . PRO A 1 100 ? 10.501 5.528 28.903 1.00 17.49 100 PRO A C 1
ATOM 732 O O . PRO 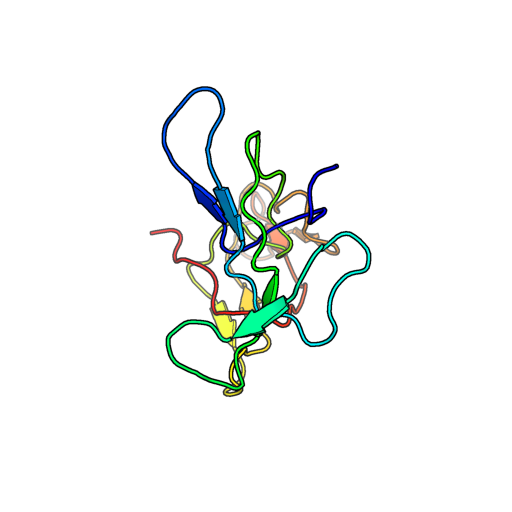A 1 100 ? 10.318 6.687 29.295 1.00 17.83 100 PRO A O 1
ATOM 736 N N . SER A 1 101 ? 11.671 5.073 28.467 1.00 17.88 101 SER A N 1
ATOM 737 C CA . SER A 1 101 ? 12.834 5.921 28.307 1.00 18.54 101 SER A CA 1
ATOM 738 C C . SER A 1 101 ? 12.807 6.676 26.989 1.00 18.91 101 SER A C 1
ATOM 739 O O . SER A 1 101 ? 12.481 6.104 25.937 1.00 19.25 101 SER A O 1
ATOM 742 N N . ARG A 1 102 ? 13.176 7.950 27.036 1.00 19.50 102 ARG A N 1
ATOM 743 C CA . ARG A 1 102 ? 13.320 8.764 25.829 1.00 23.00 102 ARG A CA 1
ATOM 744 C C . ARG A 1 102 ? 14.526 8.354 24.973 1.00 23.41 102 ARG A C 1
ATOM 745 O O . ARG A 1 102 ? 14.405 8.276 23.748 1.00 24.88 102 ARG A O 1
ATOM 753 N N . SER A 1 103 ? 15.680 8.083 25.577 1.00 24.91 103 SER A N 1
ATOM 754 C CA . SER A 1 103 ? 16.888 7.793 24.775 1.00 26.76 103 SER A CA 1
ATOM 755 C C . SER A 1 103 ? 17.006 6.339 24.315 1.00 27.03 103 SER A C 1
ATOM 756 O O . SER A 1 103 ? 17.613 6.046 23.275 1.00 27.39 103 SER A O 1
ATOM 759 N N . ARG A 1 104 ? 16.467 5.431 25.117 1.00 27.66 104 ARG A N 1
ATOM 760 C CA . ARG A 1 104 ? 16.529 4.008 24.830 1.00 28.17 104 ARG A CA 1
ATOM 761 C C . ARG A 1 104 ? 15.087 3.530 24.787 1.00 28.75 104 ARG A C 1
ATOM 762 O O . ARG A 1 104 ? 14.561 3.054 25.785 1.00 28.15 104 ARG A O 1
ATOM 770 N N . PRO A 1 105 ? 14.428 3.686 23.624 1.00 29.39 105 PRO A N 1
ATOM 771 C CA . PRO A 1 105 ? 12.980 3.506 23.543 1.00 29.79 105 PRO A CA 1
ATOM 772 C C . PRO A 1 105 ? 12.470 2.114 23.913 1.00 29.25 105 PRO A C 1
ATOM 773 O O . PRO A 1 105 ? 11.296 1.971 24.251 1.00 30.20 105 PRO A O 1
ATOM 777 N N . SER A 1 106 ? 13.344 1.109 23.855 1.00 29.06 106 SER A N 1
ATOM 778 C CA . SER A 1 106 ? 12.995 -0.242 24.280 1.00 28.54 106 SER A CA 1
ATOM 779 C C . SER A 1 106 ? 13.202 -0.435 25.789 1.00 27.01 106 SER A C 1
ATOM 780 O O . SER A 1 106 ? 12.955 -1.524 26.308 1.00 27.96 106 SER A O 1
ATOM 783 N N . ARG A 1 107 ? 13.645 0.620 26.485 1.00 24.66 107 ARG A N 1
ATOM 784 C CA . ARG A 1 107 ? 13.913 0.570 27.930 1.00 22.42 107 ARG A CA 1
ATOM 785 C C . ARG A 1 107 ? 12.935 1.452 28.702 1.00 21.28 107 ARG A C 1
ATOM 786 O O . ARG A 1 107 ? 12.189 2.257 28.125 1.00 20.87 107 ARG A O 1
ATOM 794 N N . ARG A 1 108 ? 12.950 1.278 30.019 1.00 20.54 108 ARG A N 1
ATOM 795 C CA . ARG A 1 108 ? 12.052 1.965 30.920 1.00 20.13 108 ARG A CA 1
ATOM 796 C C . ARG A 1 108 ? 12.821 2.495 32.120 1.00 18.41 108 ARG A C 1
ATOM 797 O O . ARG A 1 108 ? 13.945 2.069 32.387 1.00 18.50 108 ARG A O 1
ATOM 805 N N . VAL A 1 109 ? 12.207 3.451 32.812 1.00 17.64 109 VAL A N 1
ATOM 806 C CA . VAL A 1 109 ? 12.808 4.071 33.991 1.00 17.24 109 VAL A CA 1
ATOM 807 C C . VAL A 1 109 ? 11.792 4.026 35.122 1.00 16.18 109 VAL A C 1
ATOM 808 O O . VAL A 1 109 ? 10.631 4.395 34.943 1.00 16.78 109 VAL A O 1
ATOM 812 N N . CYS A 1 110 ? 12.244 3.614 36.303 1.00 15.94 110 CYS A N 1
ATOM 813 C CA . CYS A 1 110 ? 11.425 3.712 37.501 1.00 15.63 110 CYS A CA 1
ATOM 814 C C . CYS A 1 110 ? 11.656 5.081 38.113 1.00 15.20 110 CYS A C 1
ATOM 815 O O . CYS A 1 110 ? 12.802 5.422 38.392 1.00 16.17 110 CYS A O 1
ATOM 818 N N . ILE A 1 111 ? 10.589 5.850 38.349 1.00 14.76 111 ILE A N 1
ATOM 819 C CA . ILE A 1 111 ? 10.762 7.175 38.930 1.00 15.70 111 ILE A CA 1
ATOM 820 C C . ILE A 1 111 ? 10.503 7.245 40.434 1.00 14.86 111 ILE A C 1
ATOM 821 O O . ILE A 1 111 ? 10.505 8.327 41.017 1.00 15.60 111 ILE A O 1
ATOM 826 N N . ASP A 1 112 ? 10.302 6.099 41.069 1.00 15.02 112 ASP A N 1
ATOM 827 C CA . ASP A 1 112 ? 10.063 6.072 42.507 1.00 14.97 112 ASP A CA 1
ATOM 828 C C . ASP A 1 112 ? 11.240 6.649 43.277 1.00 14.41 112 ASP A C 1
ATOM 829 O O . ASP A 1 112 ? 12.393 6.507 42.882 1.00 15.89 112 ASP A O 1
ATOM 834 N N . SER A 1 113 ? 10.918 7.240 44.422 1.00 15.44 113 SER A N 1
ATOM 835 C CA . SER A 1 113 ? 11.883 7.595 45.445 1.00 17.38 113 SER A CA 1
ATOM 836 C C . SER A 1 113 ? 11.666 6.569 46.573 1.00 17.38 113 SER A C 1
ATOM 837 O O . SER A 1 113 ? 10.543 6.067 46.758 1.00 20.08 113 SER A O 1
ATOM 840 N N . TYR A 1 114 ? 12.724 6.174 47.263 1.00 14.64 114 TYR A N 1
ATOM 841 C CA . TYR A 1 114 ? 12.571 5.174 48.314 1.00 14.37 114 TYR A CA 1
ATOM 842 C C . TYR A 1 114 ? 13.545 5.446 49.457 1.00 13.57 114 TYR A C 1
ATOM 843 O O . TYR A 1 114 ? 14.740 5.661 49.242 1.00 13.54 114 TYR A O 1
ATOM 852 N N . PHE A 1 115 ? 13.020 5.393 50.674 1.00 13.71 115 PHE A N 1
ATOM 853 C CA . PHE A 1 115 ? 13.784 5.604 51.904 1.00 14.01 115 PHE A CA 1
ATOM 854 C C . PHE A 1 115 ? 14.330 4.247 52.372 1.00 14.00 115 PHE A C 1
ATOM 855 O O . PHE A 1 115 ? 13.574 3.367 52.786 1.00 15.83 115 PHE A O 1
ATOM 863 N N . GLY A 1 116 ? 15.637 4.071 52.290 1.00 14.07 116 GLY A N 1
ATOM 864 C CA . GLY A 1 116 ? 16.300 2.805 52.633 1.00 15.22 116 GLY A CA 1
ATOM 865 C C . GLY A 1 116 ? 17.755 2.842 52.192 1.00 15.82 116 GLY A C 1
ATOM 866 O O . GLY A 1 116 ? 18.160 3.751 51.512 1.00 16.07 116 GLY A O 1
ATOM 867 N N . PRO A 1 117 ? 18.576 1.844 52.602 1.00 17.48 117 PRO A N 1
ATOM 868 C CA . PRO A 1 117 ? 20.008 1.828 52.259 1.00 17.85 117 PRO A CA 1
ATOM 869 C C . PRO A 1 117 ? 20.250 1.863 50.768 1.00 16.83 117 PRO A C 1
ATOM 870 O O . PRO A 1 117 ? 19.424 1.362 49.982 1.00 19.10 117 PRO A O 1
ATOM 874 N N . VAL A 1 118 ? 21.364 2.459 50.373 1.00 18.32 118 VAL A N 1
ATOM 875 C CA . VAL A 1 118 ? 21.752 2.466 48.976 1.00 18.82 118 VAL A CA 1
ATOM 876 C C . VAL A 1 118 ? 21.588 1.037 48.419 1.00 18.61 118 VAL A C 1
ATOM 877 O O . VAL A 1 118 ? 22.075 0.068 49.012 1.00 19.29 118 VAL A O 1
ATOM 881 N N . PRO A 1 119 ? 20.866 0.885 47.293 1.00 18.38 119 PRO A N 1
ATOM 882 C CA . PRO A 1 119 ? 20.691 -0.456 46.740 1.00 18.64 119 PRO A CA 1
ATOM 883 C C . PRO A 1 119 ? 22.007 -1.059 46.226 1.00 17.99 119 PRO A C 1
ATOM 884 O O . PRO A 1 119 ? 22.955 -0.338 45.952 1.00 17.05 119 PRO A O 1
ATOM 888 N N . PRO A 1 120 ? 22.053 -2.391 46.061 1.00 18.40 120 PRO A N 1
ATOM 889 C CA . PRO A 1 120 ? 23.269 -2.983 45.487 1.00 18.66 120 PRO A CA 1
ATOM 890 C C . PRO A 1 120 ? 23.465 -2.496 44.056 1.00 18.26 120 PRO A C 1
ATOM 891 O O . PRO A 1 120 ? 22.481 -2.210 43.360 1.00 17.37 120 PRO A O 1
ATOM 895 N N . ARG A 1 121 ? 24.715 -2.433 43.611 1.00 19.14 121 ARG A N 1
ATOM 896 C CA . ARG A 1 121 ? 25.009 -2.167 42.201 1.00 19.73 121 ARG A CA 1
ATOM 897 C C . ARG A 1 121 ? 24.559 -3.367 41.366 1.00 19.73 121 ARG A C 1
ATOM 898 O O . ARG A 1 121 ? 24.597 -4.511 41.833 1.00 20.92 121 ARG A O 1
ATOM 906 N N . CYS A 1 122 ? 24.125 -3.113 40.137 1.00 20.34 122 CYS A N 1
ATOM 907 C CA . CYS A 1 122 ? 23.842 -4.213 39.210 1.00 21.49 122 CYS A CA 1
ATOM 908 C C . CYS A 1 122 ? 25.108 -4.820 38.616 1.00 22.64 122 CYS A C 1
ATOM 909 O O . CYS A 1 122 ? 25.198 -6.042 38.430 1.00 23.67 122 CYS A O 1
ATOM 912 N N . THR A 1 123 ? 26.068 -3.958 38.294 1.00 24.46 123 THR A N 1
ATOM 913 C CA . THR A 1 123 ? 27.321 -4.361 37.664 1.00 26.62 123 THR A CA 1
ATOM 914 C C . THR A 1 123 ? 28.431 -4.292 38.700 1.00 27.65 123 THR A C 1
ATOM 915 O O . THR A 1 123 ? 28.682 -3.246 39.288 1.00 28.87 123 THR A O 1
#

Solvent-accessible surface area: 8181 Å² total; per-residue (Å²): 244,55,7,17,123,40,5,22,57,41,98,51,68,248,46,176,68,29,71,1,39,6,45,25,42,26,138,141,57,49,200,46,12,179,52,19,5,80,11,145,84,56,111,88,30,91,11,6,84,21,127,50,86,12,97,25,26,77,43,37,17,5,18,104,29,4,56,115,38,82,45,79,240,64,144,10,11,45,2,117,4,55,22,44,47,163,175,16,24,138,52,19,187,50,39,90,79,9,243,96,111,114,96,56,94,31,8,97,22,78,56,110,6,51,94,7,66,173,66,122

Radius of gyration: 15.86 Å; Cα contacts (8 Å, |Δi|>4): 269; chains: 1; bounding box: 24×38×46 Å

B-factor: mean 24.23, std 11.32, range [13.12, 70.97]

Secondary structure (DSSP, 8-state):
--S-S--SSEEE-SSSS-EEEE--B-SS--TT-S-EEEETTEEEEEEE--EEES-----SSS-S--SSEEE-SSSSPEEEE---BSS--TT-S-EEE-SSSTT-EEE---EESSPPPP--